Protein AF-A0A177A476-F1 (afdb_monomer_lite)

Sequence (132 aa):
MRLHGDREPHKPQRGTTSTVGATCTSGADNEVWSYGPEVEMICKKYMLLREEMREYTIELMREAHEKGTPVIRTCFYEYPEDPKCWEVDDQYMYLCAPVLQADCITRTVYFSKRKKWKLLDGIDMKAARHGT

Organism: NCBI:txid655981

Foldseek 3Di:
DDFDDQAPPWDDWDDDDPVDTCPPTGHDDGDQPPVDDVSVVVVVVVVVVCVVCVVVLVVLVVCCVPPVDDSKAQQCVVVVVDPVSVVDDQATPVGDRDDPDPPDPDDDGDDDPPDDDDDPVRDDPPDPDDDD

Secondary structure (DSSP, 8-state):
-------SSPPPP--SBTTBS--S---S--SGGGG-HHHHHHHHHHHHHHHHTHHHHHHHHHHHHHH---SSB-HHHH-TT-THHHH--S-BBTTB----STT---------TTS----TT-----------

InterPro domains:
  IPR048395 Glycosyl hydrolase family 31, C-terminal domain [PF21365] (68-117)
  IPR051816 Glycosyl Hydrolase Family 31 [PTHR43863] (1-118)

Structure (mmCIF, N/CA/C/O backbone):
data_AF-A0A177A476-F1
#
_entry.id   AF-A0A177A476-F1
#
loop_
_atom_site.group_PDB
_atom_site.id
_atom_site.type_symbol
_atom_site.label_atom_id
_atom_site.label_alt_id
_atom_site.label_comp_id
_atom_site.label_asym_id
_atom_site.label_entity_id
_atom_site.label_seq_id
_atom_site.pdbx_PDB_ins_code
_atom_site.Cartn_x
_atom_site.Cartn_y
_atom_site.Cartn_z
_atom_site.occupancy
_atom_site.B_iso_or_equiv
_atom_site.auth_seq_id
_atom_site.auth_comp_id
_atom_site.auth_asym_id
_atom_site.auth_atom_id
_atom_site.pdbx_PDB_model_num
ATOM 1 N N . MET A 1 1 ? 7.269 1.863 2.592 1.00 85.31 1 MET A N 1
ATOM 2 C CA . MET A 1 1 ? 7.022 1.473 1.190 1.00 85.31 1 MET A CA 1
ATOM 3 C C . MET A 1 1 ? 8.338 0.929 0.670 1.00 85.31 1 MET A C 1
ATOM 5 O O . MET A 1 1 ? 9.360 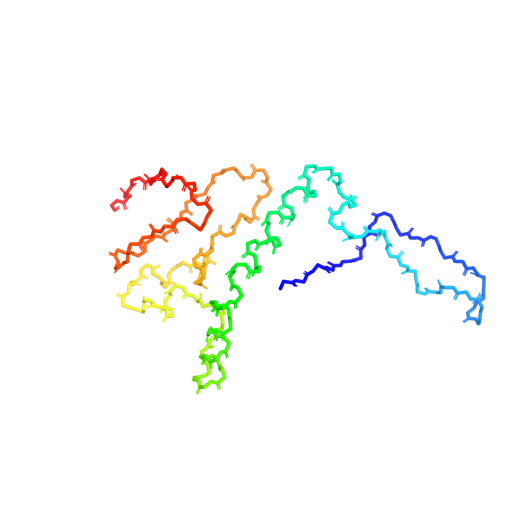1.506 1.014 1.00 85.31 1 MET A O 1
ATOM 9 N N . ARG A 1 2 ? 8.342 -0.198 -0.045 1.00 95.88 2 ARG A N 1
ATOM 10 C CA . ARG A 1 2 ? 9.573 -0.830 -0.539 1.00 95.88 2 ARG A CA 1
ATOM 11 C C . ARG A 1 2 ? 9.356 -1.247 -1.986 1.00 95.88 2 ARG A C 1
ATOM 13 O O . ARG A 1 2 ? 8.473 -2.057 -2.242 1.00 95.88 2 ARG A O 1
ATOM 20 N N . LEU A 1 3 ? 10.166 -0.706 -2.889 1.00 95.12 3 LEU A N 1
ATOM 21 C CA . LEU A 1 3 ? 10.249 -1.150 -4.274 1.00 95.12 3 LEU A CA 1
ATOM 22 C C . LEU A 1 3 ? 11.419 -2.124 -4.389 1.00 95.12 3 LEU A C 1
ATOM 24 O O . LEU A 1 3 ? 12.546 -1.800 -4.022 1.00 95.12 3 LEU A O 1
ATOM 28 N N . HIS A 1 4 ? 11.137 -3.339 -4.835 1.00 96.38 4 HIS A N 1
ATOM 29 C CA . HIS A 1 4 ? 12.133 -4.381 -5.034 1.00 96.38 4 HIS A CA 1
ATOM 30 C C . HIS A 1 4 ? 11.570 -5.430 -5.991 1.00 96.38 4 HIS A C 1
ATOM 32 O O . HIS A 1 4 ? 10.353 -5.553 -6.121 1.00 96.38 4 HIS A O 1
ATOM 38 N N . GLY A 1 5 ? 12.450 -6.181 -6.634 1.00 95.50 5 GLY A N 1
ATOM 39 C CA . GLY A 1 5 ? 12.092 -7.265 -7.532 1.00 95.50 5 GLY A CA 1
ATOM 40 C C . GLY A 1 5 ? 13.302 -7.688 -8.347 1.00 95.50 5 GLY A C 1
ATOM 41 O O . GLY A 1 5 ? 14.238 -6.904 -8.504 1.00 95.50 5 GLY A O 1
ATOM 42 N N . ASP A 1 6 ? 13.255 -8.916 -8.847 1.00 96.00 6 ASP A N 1
ATOM 43 C CA . ASP A 1 6 ? 14.172 -9.419 -9.863 1.00 96.00 6 ASP A CA 1
ATOM 44 C C . ASP A 1 6 ? 13.463 -9.279 -11.212 1.00 96.00 6 ASP A C 1
ATOM 46 O O . ASP A 1 6 ? 12.364 -9.810 -11.394 1.00 96.00 6 ASP A O 1
ATOM 50 N N . ARG A 1 7 ? 13.980 -8.406 -12.080 1.00 96.94 7 ARG A N 1
ATOM 51 C CA . ARG A 1 7 ? 13.273 -7.953 -13.285 1.00 96.94 7 ARG A CA 1
ATOM 52 C C . ARG A 1 7 ? 13.873 -8.582 -14.526 1.00 96.94 7 ARG A C 1
ATOM 54 O O . ARG A 1 7 ? 15.088 -8.662 -14.665 1.00 96.94 7 ARG A O 1
ATOM 61 N N . GLU A 1 8 ? 13.015 -8.923 -15.472 1.00 94.69 8 GLU A N 1
ATOM 62 C CA . GLU A 1 8 ? 13.442 -9.316 -16.810 1.00 94.69 8 GLU A CA 1
ATOM 63 C C . GLU A 1 8 ? 13.615 -8.089 -17.725 1.00 94.69 8 GLU A C 1
ATOM 65 O O . GLU A 1 8 ? 12.900 -7.098 -17.548 1.00 94.69 8 GLU A O 1
ATOM 70 N N . PRO A 1 9 ? 14.515 -8.140 -18.727 1.00 94.00 9 PRO A N 1
ATOM 71 C CA . PRO A 1 9 ? 15.474 -9.216 -18.990 1.00 94.00 9 PRO A CA 1
ATOM 72 C C . PRO A 1 9 ? 16.685 -9.175 -18.042 1.00 94.00 9 PRO A C 1
ATOM 74 O O . PRO A 1 9 ? 17.244 -8.110 -17.774 1.00 94.00 9 PRO A O 1
ATOM 77 N N . HIS A 1 10 ? 17.147 -10.339 -17.587 1.00 91.94 10 HIS A N 1
ATOM 78 C CA . HIS A 1 10 ? 18.369 -10.425 -16.781 1.00 91.94 10 HIS A CA 1
ATOM 79 C C . HIS A 1 10 ? 19.622 -9.950 -17.529 1.00 91.94 10 HIS A C 1
ATOM 81 O O . HIS A 1 10 ? 19.819 -10.211 -18.721 1.00 91.94 10 HIS A O 1
ATOM 87 N N . LYS A 1 11 ? 20.525 -9.280 -16.803 1.00 88.88 11 LYS A N 1
ATOM 88 C CA . LYS A 1 11 ? 21.834 -8.882 -17.334 1.00 88.88 11 LYS A CA 1
ATOM 89 C C . LYS A 1 11 ? 22.675 -10.147 -17.564 1.00 88.88 11 LYS A C 1
ATOM 91 O O . LYS A 1 11 ? 22.699 -11.027 -16.701 1.00 88.88 11 LYS A O 1
ATOM 96 N N . PRO A 1 12 ? 23.389 -10.260 -18.698 1.00 86.56 12 PRO A N 1
ATOM 97 C CA . PRO A 1 12 ? 24.128 -11.474 -19.018 1.00 86.56 12 PRO A CA 1
ATOM 98 C C . PRO A 1 12 ? 25.254 -11.713 -18.009 1.00 86.56 12 PRO A C 1
ATOM 100 O O . PRO A 1 12 ? 25.933 -10.771 -17.585 1.00 86.56 12 PRO A O 1
ATOM 103 N N . GLN A 1 13 ? 25.498 -12.982 -17.680 1.00 83.38 13 GLN A N 1
ATOM 104 C CA . GLN A 1 13 ? 26.660 -13.372 -16.889 1.00 83.38 13 GLN A CA 1
ATOM 105 C C . GLN A 1 13 ? 27.946 -12.937 -17.604 1.00 83.38 13 GLN A C 1
ATOM 107 O O . GLN A 1 13 ? 28.158 -13.224 -18.783 1.00 83.38 13 GLN A O 1
ATOM 112 N N . ARG A 1 14 ? 28.833 -12.258 -16.871 1.00 77.19 14 ARG A N 1
ATOM 113 C CA . ARG A 1 14 ? 30.174 -11.901 -17.348 1.00 77.19 14 ARG A CA 1
ATOM 114 C C . ARG A 1 14 ? 31.206 -12.774 -16.635 1.00 77.19 14 ARG A C 1
ATOM 116 O O . ARG A 1 14 ? 31.292 -12.711 -15.413 1.00 77.19 14 ARG A O 1
ATOM 123 N N . GLY A 1 15 ? 31.982 -13.554 -17.394 1.00 71.25 15 GLY A N 1
ATOM 124 C CA . GLY A 1 15 ? 33.031 -14.463 -16.894 1.00 71.25 15 GLY A CA 1
ATOM 125 C C . GLY A 1 15 ? 32.671 -15.952 -17.014 1.00 71.25 15 GLY A C 1
ATOM 126 O O . GLY A 1 15 ? 31.498 -16.319 -16.960 1.00 71.25 15 GLY A O 1
ATOM 127 N N . THR A 1 16 ? 33.685 -16.802 -17.219 1.00 64.69 16 THR A N 1
ATOM 128 C CA . THR A 1 16 ? 33.538 -18.227 -17.591 1.00 64.69 16 THR A CA 1
ATOM 129 C C . THR A 1 16 ? 33.946 -19.215 -16.497 1.00 64.69 16 THR A C 1
ATOM 131 O O . THR A 1 16 ? 33.779 -20.418 -16.682 1.00 64.69 16 THR A O 1
ATOM 134 N N . THR A 1 17 ? 34.486 -18.752 -15.367 1.00 60.44 17 THR A N 1
ATOM 135 C CA . THR A 1 17 ? 34.945 -19.622 -14.274 1.00 60.44 17 THR A CA 1
ATOM 136 C C . THR A 1 17 ? 34.240 -19.285 -12.965 1.00 60.44 17 THR A C 1
ATOM 138 O O . THR A 1 17 ? 33.904 -18.134 -12.698 1.00 60.44 17 THR A O 1
ATOM 141 N N . SER A 1 18 ? 34.051 -20.295 -12.110 1.00 62.06 18 SER A N 1
ATOM 142 C CA . SER A 1 18 ? 33.469 -20.144 -10.765 1.00 62.06 18 SER A CA 1
ATOM 143 C C . SER A 1 18 ? 34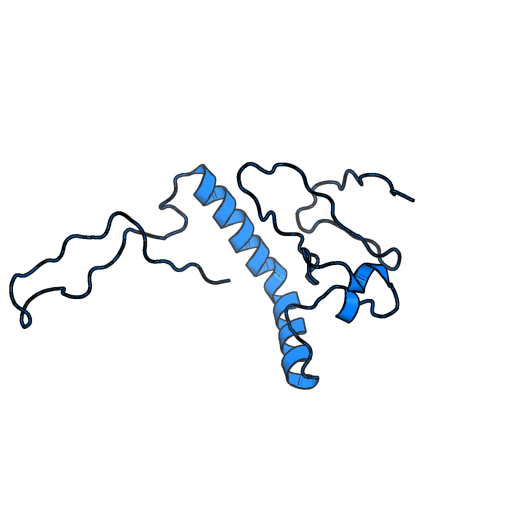.290 -19.244 -9.831 1.00 62.06 18 SER A C 1
ATOM 145 O O . SER A 1 18 ? 33.798 -18.844 -8.780 1.00 62.06 18 SER A O 1
ATOM 147 N N . THR A 1 19 ? 35.531 -18.922 -10.209 1.00 61.22 19 THR A N 1
ATOM 148 C CA . THR A 1 19 ? 36.460 -18.054 -9.475 1.00 61.22 19 THR A CA 1
ATOM 149 C C . THR A 1 19 ? 36.598 -16.654 -10.073 1.00 61.22 19 THR A C 1
ATOM 151 O O . THR A 1 19 ? 37.116 -15.769 -9.396 1.00 61.22 19 THR A O 1
ATOM 154 N N . VAL A 1 20 ? 36.147 -16.427 -11.314 1.00 58.56 20 VAL A N 1
ATOM 155 C CA . VAL A 1 20 ? 36.238 -15.128 -11.998 1.00 58.56 20 VAL A CA 1
ATOM 156 C C . VAL A 1 20 ? 34.999 -14.928 -12.876 1.00 58.56 20 VAL A C 1
ATOM 158 O O . VAL A 1 20 ? 34.952 -15.323 -14.043 1.00 58.56 20 VAL A O 1
ATOM 161 N N . GLY A 1 21 ? 33.971 -14.297 -12.310 1.00 61.12 21 GLY A N 1
ATOM 162 C CA . GLY A 1 21 ? 32.766 -13.932 -13.048 1.00 61.12 21 GLY A CA 1
ATOM 163 C C . GLY A 1 21 ? 31.547 -13.714 -12.160 1.00 61.12 21 GLY A C 1
ATOM 164 O O . GLY A 1 21 ? 31.437 -14.300 -11.088 1.00 61.12 21 GLY A O 1
ATOM 165 N N . ALA A 1 22 ? 30.631 -12.860 -12.613 1.00 65.31 22 ALA A N 1
ATOM 166 C CA . ALA A 1 22 ? 29.378 -12.515 -11.946 1.00 65.31 22 ALA A CA 1
ATOM 167 C C . ALA A 1 22 ? 28.373 -13.684 -12.000 1.00 65.31 22 ALA A C 1
ATOM 169 O O . ALA A 1 22 ? 27.413 -13.646 -12.765 1.00 65.31 22 ALA A O 1
ATOM 170 N N . THR A 1 23 ? 28.623 -14.740 -11.218 1.00 76.12 23 THR A N 1
ATOM 171 C CA . THR A 1 23 ? 27.778 -15.949 -11.137 1.00 76.12 23 THR A CA 1
ATOM 172 C C . THR A 1 23 ? 26.375 -15.661 -10.602 1.00 76.12 23 THR A C 1
ATOM 174 O O . THR A 1 23 ? 25.428 -16.342 -10.978 1.00 76.12 23 THR A O 1
ATOM 177 N N . CYS A 1 24 ? 26.225 -14.631 -9.764 1.00 82.75 24 CYS A N 1
ATOM 178 C CA . CYS A 1 24 ? 24.932 -14.062 -9.402 1.00 82.75 24 CYS A CA 1
ATOM 179 C C . CYS A 1 24 ? 24.626 -12.885 -10.339 1.00 82.75 24 CYS A C 1
ATOM 181 O O . CYS A 1 24 ? 25.178 -11.793 -10.181 1.00 82.75 24 CYS A O 1
ATOM 183 N N . THR A 1 25 ? 23.790 -13.123 -11.349 1.00 86.00 25 THR A N 1
ATOM 184 C CA . THR A 1 25 ? 23.355 -12.088 -12.296 1.00 86.00 25 THR A CA 1
ATOM 185 C C . THR A 1 25 ? 22.364 -11.134 -11.642 1.00 86.00 25 THR A C 1
ATOM 187 O O . THR A 1 25 ? 21.561 -11.550 -10.813 1.00 86.00 25 THR A O 1
ATOM 190 N N . SER A 1 26 ? 22.371 -9.869 -12.051 1.00 89.94 26 SER A N 1
ATOM 191 C CA . SER A 1 26 ? 21.318 -8.920 -11.678 1.00 89.94 26 SER A CA 1
ATOM 192 C C . SER A 1 26 ? 20.212 -8.902 -12.729 1.00 89.94 26 SER A C 1
ATOM 194 O O . SER A 1 26 ? 20.508 -8.947 -13.926 1.00 89.94 26 SER A O 1
ATOM 196 N N . GLY A 1 27 ? 18.965 -8.755 -12.286 1.00 93.25 27 GLY A N 1
ATOM 197 C CA . GLY A 1 27 ? 17.852 -8.398 -13.157 1.00 93.25 27 GLY A CA 1
ATOM 198 C C . GLY A 1 27 ? 18.018 -7.031 -13.841 1.00 93.25 27 GLY A C 1
ATOM 199 O O . GLY A 1 27 ? 19.011 -6.310 -13.659 1.00 93.25 27 GLY A O 1
ATOM 200 N N . ALA A 1 28 ? 17.021 -6.679 -14.645 1.00 96.00 28 ALA A N 1
ATOM 201 C CA . ALA A 1 28 ? 16.865 -5.368 -15.256 1.00 96.00 28 ALA A CA 1
ATOM 202 C C . ALA A 1 28 ? 16.674 -4.250 -14.214 1.00 96.00 28 ALA A C 1
ATOM 204 O O . ALA A 1 28 ? 16.484 -4.482 -13.016 1.00 96.00 28 ALA A O 1
ATOM 205 N N . ASP A 1 29 ? 16.734 -3.017 -14.705 1.00 96.38 29 ASP A N 1
ATOM 206 C CA . ASP A 1 29 ? 16.561 -1.803 -13.913 1.00 96.38 29 ASP A CA 1
ATOM 207 C C . ASP A 1 29 ? 15.134 -1.737 -13.322 1.00 96.38 29 ASP A C 1
ATOM 209 O O . ASP A 1 29 ? 14.169 -2.217 -13.919 1.00 96.38 29 ASP A O 1
ATOM 213 N N . ASN A 1 30 ? 14.989 -1.175 -12.117 1.00 97.31 30 ASN A N 1
ATOM 214 C CA . ASN A 1 30 ? 13.740 -1.230 -11.334 1.00 97.31 30 ASN A CA 1
ATOM 215 C C . ASN A 1 30 ? 13.404 0.108 -10.657 1.00 97.31 30 ASN A C 1
ATOM 217 O O . ASN A 1 30 ? 12.604 0.164 -9.724 1.00 97.31 30 ASN A O 1
ATOM 221 N N . GLU A 1 31 ? 14.026 1.193 -11.090 1.00 97.12 31 GLU A N 1
ATOM 222 C CA . GLU A 1 31 ? 13.686 2.539 -10.667 1.00 97.12 31 GLU A CA 1
ATOM 223 C C . GLU A 1 31 ? 12.315 2.945 -11.222 1.00 97.12 31 GLU A C 1
ATOM 225 O O . GLU A 1 31 ? 11.806 2.384 -12.192 1.00 97.12 31 GLU A O 1
ATOM 230 N N . VAL A 1 32 ? 11.683 3.942 -10.602 1.00 96.94 32 VAL A N 1
ATOM 231 C CA . VAL A 1 32 ? 10.318 4.358 -10.974 1.00 96.94 32 VAL A CA 1
ATOM 232 C C . VAL A 1 32 ? 10.218 4.907 -12.401 1.00 96.94 32 VAL A C 1
ATOM 234 O O . VAL A 1 32 ? 9.150 4.830 -13.001 1.00 96.94 32 VAL A O 1
ATOM 237 N N . TRP A 1 33 ? 11.324 5.411 -12.953 1.00 97.25 33 TRP A N 1
ATOM 238 C CA . TRP A 1 33 ? 11.428 5.894 -14.333 1.00 97.25 33 TRP A CA 1
ATOM 239 C C . TRP A 1 33 ? 11.709 4.783 -15.359 1.00 97.25 33 TRP A C 1
ATOM 241 O O . TRP A 1 33 ? 11.625 5.028 -16.560 1.00 97.25 33 TRP A O 1
ATOM 251 N N . SER A 1 34 ? 11.994 3.549 -14.929 1.00 97.31 34 SER A N 1
ATOM 252 C CA . SER A 1 34 ? 12.325 2.430 -15.829 1.00 97.31 34 SER A CA 1
ATOM 253 C C . SER A 1 34 ? 11.110 1.858 -16.579 1.00 97.31 34 SER A C 1
ATOM 255 O O . SER A 1 34 ? 11.266 1.007 -17.449 1.00 97.31 34 SER A O 1
ATOM 257 N N . TYR A 1 35 ? 9.899 2.340 -16.275 1.00 96.62 35 TYR A N 1
ATOM 258 C CA . TYR A 1 35 ? 8.620 1.818 -16.782 1.00 96.62 35 TYR A CA 1
ATOM 259 C C . TYR A 1 35 ? 7.878 2.786 -17.721 1.00 96.62 35 TYR A C 1
ATOM 261 O O . TYR A 1 35 ? 6.706 2.580 -18.031 1.00 96.62 35 TYR A O 1
ATOM 269 N N . GLY A 1 36 ? 8.551 3.845 -18.178 1.00 97.50 36 GLY A N 1
ATOM 270 C CA . GLY A 1 36 ? 7.969 4.874 -19.037 1.00 97.50 36 GLY A CA 1
ATOM 271 C C . GLY A 1 36 ? 7.309 6.030 -18.267 1.00 97.50 36 GLY A C 1
ATOM 272 O O . GLY A 1 36 ? 7.049 5.929 -17.065 1.00 97.50 36 GLY A O 1
ATOM 273 N N . PRO A 1 37 ? 7.028 7.150 -18.958 1.00 97.69 37 PRO A N 1
ATOM 274 C CA . PRO A 1 37 ? 6.677 8.424 -18.321 1.00 97.69 37 PRO A CA 1
ATOM 275 C C . PRO A 1 37 ? 5.333 8.403 -17.579 1.00 97.69 37 PRO A C 1
ATOM 277 O O . PRO A 1 37 ? 5.171 9.090 -16.572 1.00 97.69 37 PRO A O 1
ATOM 280 N N . GLU A 1 38 ? 4.364 7.613 -18.048 1.00 97.25 38 GLU A N 1
ATOM 281 C CA . GLU A 1 38 ? 3.064 7.476 -17.382 1.00 97.25 38 GLU A CA 1
ATOM 282 C C . GLU A 1 38 ? 3.206 6.776 -16.023 1.00 97.25 38 GLU A C 1
ATOM 284 O O . GLU A 1 38 ? 2.749 7.290 -15.000 1.00 97.25 38 GLU A O 1
ATOM 289 N N . VAL A 1 39 ? 3.913 5.642 -15.991 1.00 96.94 39 VAL A N 1
ATOM 290 C CA . VAL A 1 39 ? 4.156 4.885 -14.757 1.00 96.94 39 VAL A CA 1
ATOM 291 C C . VAL A 1 39 ? 5.020 5.687 -13.788 1.00 96.94 39 VAL A C 1
ATOM 293 O O . VAL A 1 39 ? 4.739 5.698 -12.590 1.00 96.94 39 VAL A O 1
ATOM 296 N N . GLU A 1 40 ? 6.024 6.414 -14.285 1.00 97.31 40 GLU A N 1
ATOM 297 C CA . GLU A 1 40 ? 6.840 7.309 -13.463 1.00 97.31 40 GLU A CA 1
ATOM 298 C C . GLU A 1 40 ? 5.975 8.358 -12.748 1.00 97.31 40 GLU A C 1
ATOM 300 O O . GLU A 1 40 ? 6.102 8.552 -11.536 1.00 97.31 40 GLU A O 1
ATOM 305 N N . MET A 1 41 ? 5.054 9.002 -13.474 1.00 97.19 41 MET A N 1
ATOM 306 C CA . MET A 1 41 ? 4.152 10.015 -12.921 1.00 97.19 41 MET A CA 1
ATOM 307 C C . MET A 1 41 ? 3.245 9.436 -11.829 1.00 97.19 41 MET A C 1
ATOM 309 O O . MET A 1 41 ? 3.087 10.045 -10.765 1.00 97.19 41 MET A O 1
ATOM 313 N N . ILE A 1 42 ? 2.692 8.243 -12.064 1.00 95.44 42 ILE A N 1
ATOM 314 C CA . ILE A 1 42 ? 1.863 7.522 -11.092 1.00 95.44 42 ILE A CA 1
ATOM 315 C C . ILE A 1 42 ? 2.687 7.182 -9.842 1.00 95.44 42 ILE A C 1
ATOM 317 O O . ILE A 1 42 ? 2.287 7.520 -8.725 1.00 95.44 42 ILE A O 1
ATOM 321 N N . CYS A 1 43 ? 3.863 6.573 -10.007 1.00 96.38 43 CYS A N 1
ATOM 322 C CA . CYS A 1 43 ? 4.762 6.234 -8.904 1.00 96.38 43 CYS A CA 1
ATOM 323 C C . CYS A 1 43 ? 5.147 7.473 -8.086 1.00 96.38 43 CYS A C 1
ATOM 325 O O . CYS A 1 43 ? 5.065 7.448 -6.857 1.00 96.38 43 CYS A O 1
ATOM 327 N N . LYS A 1 44 ? 5.494 8.582 -8.749 1.00 95.88 44 LYS A N 1
ATOM 328 C CA . LYS A 1 44 ? 5.842 9.849 -8.096 1.00 95.88 44 LYS A CA 1
ATOM 329 C C . LYS A 1 44 ? 4.691 10.398 -7.252 1.00 95.88 44 LYS A C 1
ATOM 331 O O . LYS A 1 44 ? 4.934 10.807 -6.117 1.00 95.88 44 LYS A O 1
ATOM 336 N N . LYS A 1 45 ? 3.447 10.362 -7.755 1.00 94.25 45 LYS A N 1
ATOM 337 C CA . LYS A 1 45 ? 2.250 10.753 -6.982 1.00 94.25 45 LYS A CA 1
ATOM 338 C C . LYS A 1 45 ? 2.175 9.972 -5.666 1.00 94.25 45 LYS A C 1
ATOM 340 O O . LYS A 1 45 ? 2.027 10.570 -4.604 1.00 94.25 45 LYS A O 1
ATOM 345 N N . TYR A 1 46 ? 2.312 8.647 -5.719 1.00 93.69 46 TYR A N 1
ATOM 346 C CA . TYR A 1 46 ? 2.186 7.802 -4.526 1.00 93.69 46 TYR A CA 1
ATOM 347 C C . TYR A 1 46 ? 3.394 7.868 -3.584 1.00 93.69 46 TYR A C 1
ATOM 349 O O . TYR A 1 46 ? 3.225 7.718 -2.373 1.00 93.69 46 TYR A O 1
ATOM 357 N N . MET A 1 47 ? 4.597 8.134 -4.100 1.00 95.44 47 MET A N 1
ATOM 358 C CA . MET A 1 47 ? 5.766 8.425 -3.265 1.00 95.44 47 MET A CA 1
ATOM 359 C C . MET A 1 47 ? 5.560 9.702 -2.443 1.00 95.44 47 MET A C 1
ATOM 361 O O . MET A 1 47 ? 5.835 9.699 -1.248 1.00 95.44 47 MET A O 1
ATOM 365 N N . LEU A 1 48 ? 5.026 10.765 -3.051 1.00 94.94 48 LEU A N 1
ATOM 366 C CA . LEU A 1 48 ? 4.719 12.008 -2.337 1.00 94.94 48 LEU A CA 1
ATOM 367 C C . LEU A 1 48 ? 3.600 11.810 -1.312 1.00 94.94 48 LEU A C 1
ATOM 369 O O . LEU A 1 48 ? 3.765 12.196 -0.159 1.00 94.94 48 LEU A O 1
ATOM 373 N N . LEU A 1 49 ? 2.523 11.111 -1.688 1.00 92.44 49 LEU A N 1
ATOM 374 C CA . LEU A 1 49 ? 1.447 10.766 -0.754 1.00 92.44 49 LEU A CA 1
ATOM 375 C C . LEU A 1 49 ? 1.984 9.998 0.465 1.00 92.44 49 LEU A C 1
ATOM 377 O O . LEU A 1 49 ? 1.564 10.226 1.595 1.00 92.44 49 LEU A O 1
ATOM 381 N N . ARG A 1 50 ? 2.948 9.093 0.265 1.00 93.25 50 ARG A N 1
ATOM 382 C CA . ARG A 1 50 ? 3.574 8.361 1.368 1.00 93.25 50 ARG A CA 1
ATOM 383 C C . ARG A 1 50 ? 4.315 9.283 2.340 1.00 93.25 50 ARG A C 1
ATOM 385 O O . ARG A 1 50 ? 4.255 9.030 3.544 1.00 93.25 50 ARG A O 1
ATOM 392 N N . GLU A 1 51 ? 5.002 10.303 1.840 1.00 95.75 51 GLU A N 1
ATOM 393 C CA . GLU A 1 51 ? 5.667 11.293 2.692 1.00 95.75 51 GLU A CA 1
ATOM 394 C C . GLU A 1 51 ? 4.650 12.168 3.434 1.00 95.75 51 GLU A C 1
ATOM 396 O O . GLU A 1 51 ? 4.805 12.388 4.633 1.00 95.75 51 GLU A O 1
ATOM 401 N N . GLU A 1 52 ? 3.556 12.575 2.786 1.00 93.75 52 GLU A N 1
ATOM 402 C CA . GLU A 1 52 ? 2.457 13.298 3.448 1.00 93.75 52 GLU A CA 1
ATOM 403 C C . GLU A 1 52 ? 1.823 12.476 4.584 1.00 93.75 52 GLU A C 1
ATOM 405 O O . GLU A 1 52 ? 1.455 13.011 5.629 1.00 93.75 52 GLU A O 1
ATOM 410 N N . MET A 1 53 ? 1.746 11.152 4.423 1.00 92.81 53 MET A N 1
ATOM 411 C CA . MET A 1 53 ? 1.200 10.233 5.428 1.00 92.81 53 MET A CA 1
ATOM 412 C C . MET A 1 53 ? 2.223 9.768 6.479 1.00 92.81 53 MET A C 1
ATOM 414 O O . MET A 1 53 ? 1.935 8.858 7.271 1.00 92.81 53 MET A O 1
ATOM 418 N N . ARG A 1 54 ? 3.429 10.345 6.502 1.00 95.94 54 ARG A N 1
ATOM 419 C CA . ARG A 1 54 ? 4.512 9.915 7.394 1.00 95.94 54 ARG A CA 1
ATOM 420 C C . ARG A 1 54 ? 4.148 10.062 8.867 1.00 95.94 54 ARG A C 1
ATOM 422 O O . ARG A 1 54 ? 4.287 9.086 9.600 1.00 95.94 54 ARG A O 1
ATOM 429 N N . GLU A 1 55 ? 3.629 11.217 9.274 1.00 97.00 55 GLU A N 1
ATOM 430 C CA . GLU A 1 55 ? 3.237 11.476 10.669 1.00 97.00 55 GLU A CA 1
ATOM 431 C C . GLU A 1 55 ? 2.145 10.509 11.139 1.00 97.00 55 GLU A C 1
ATOM 433 O O . GLU A 1 55 ? 2.266 9.883 12.190 1.00 97.00 55 GLU A O 1
ATOM 438 N N . TYR A 1 56 ? 1.128 10.279 10.302 1.00 94.56 56 TYR A N 1
ATOM 439 C CA . TYR A 1 56 ? 0.089 9.285 10.582 1.00 94.56 56 TYR A CA 1
ATOM 440 C C . TYR A 1 56 ? 0.672 7.873 10.750 1.00 94.56 56 TYR A C 1
ATOM 442 O O . TYR A 1 56 ? 0.295 7.132 11.653 1.00 94.56 56 TYR A O 1
ATOM 450 N N . THR A 1 57 ? 1.636 7.497 9.908 1.00 96.38 57 THR A N 1
ATOM 451 C CA . THR A 1 57 ? 2.288 6.184 9.996 1.00 96.38 57 THR A CA 1
ATOM 452 C C . THR A 1 57 ? 3.135 6.051 11.267 1.00 96.38 57 THR A C 1
ATOM 454 O O . THR A 1 57 ? 3.173 4.972 11.855 1.00 96.38 57 THR A O 1
ATOM 457 N N . ILE A 1 58 ? 3.807 7.121 11.702 1.00 97.62 58 ILE A N 1
ATOM 458 C CA . ILE A 1 58 ? 4.593 7.142 12.946 1.00 97.62 58 ILE A CA 1
ATOM 459 C C . ILE A 1 58 ? 3.682 6.931 14.159 1.00 97.62 58 ILE A C 1
ATOM 461 O O . ILE A 1 58 ? 4.025 6.145 15.039 1.00 97.62 58 ILE A O 1
ATOM 465 N N . GLU A 1 59 ? 2.508 7.560 14.176 1.00 97.56 59 GLU A N 1
ATOM 466 C CA . GLU A 1 59 ? 1.515 7.358 15.233 1.00 97.56 59 GLU A CA 1
ATOM 467 C C . GLU A 1 59 ? 1.086 5.885 15.335 1.00 97.56 59 GLU A C 1
ATOM 469 O O . GLU A 1 59 ? 1.149 5.285 16.407 1.00 97.56 59 GLU A O 1
ATOM 474 N N . LEU A 1 60 ? 0.761 5.253 14.202 1.00 97.00 60 LEU A N 1
ATOM 475 C CA . LEU A 1 60 ? 0.414 3.827 14.174 1.00 97.00 60 LEU A CA 1
ATOM 476 C C . LEU A 1 60 ? 1.559 2.935 14.676 1.00 97.00 60 LEU A C 1
ATOM 478 O O . LEU A 1 60 ? 1.313 1.929 15.341 1.00 97.00 60 LEU A O 1
ATOM 482 N N . MET A 1 61 ? 2.809 3.291 14.369 1.00 98.00 61 MET A N 1
ATOM 483 C CA . MET A 1 61 ? 3.990 2.570 14.856 1.00 98.00 61 MET A CA 1
ATOM 484 C C . MET A 1 61 ? 4.171 2.727 16.369 1.00 98.00 61 MET A C 1
ATOM 486 O O . MET A 1 61 ? 4.553 1.764 17.034 1.00 98.00 61 MET A O 1
ATOM 490 N N . ARG A 1 62 ? 3.864 3.905 16.929 1.00 98.38 62 ARG A N 1
ATOM 491 C CA . ARG A 1 62 ? 3.860 4.122 18.381 1.00 98.38 62 ARG A CA 1
ATOM 492 C C . ARG A 1 62 ? 2.808 3.250 19.059 1.00 98.38 62 ARG A C 1
ATOM 494 O O . ARG A 1 62 ? 3.135 2.536 20.000 1.00 98.38 62 ARG A O 1
ATOM 501 N N . GLU A 1 63 ? 1.578 3.240 18.547 1.00 98.00 63 GLU A N 1
ATOM 502 C CA . GLU A 1 63 ? 0.516 2.373 19.077 1.00 98.00 63 GLU A CA 1
ATOM 503 C C . GLU A 1 63 ? 0.899 0.888 19.008 1.00 98.00 63 GLU A C 1
ATOM 505 O O . GLU A 1 63 ? 0.629 0.128 19.942 1.00 98.00 63 GLU A O 1
ATOM 510 N N . ALA A 1 64 ? 1.571 0.473 17.932 1.00 98.12 64 ALA A N 1
ATOM 511 C CA . ALA A 1 64 ? 2.084 -0.883 17.802 1.00 98.12 64 ALA A CA 1
ATOM 512 C C . ALA A 1 64 ? 3.132 -1.218 18.866 1.00 98.12 64 ALA A C 1
ATOM 514 O O . ALA A 1 64 ? 3.068 -2.285 19.474 1.00 98.12 64 ALA A O 1
ATOM 515 N N . HIS A 1 65 ? 4.062 -0.299 19.123 1.00 98.31 65 HIS A N 1
ATOM 516 C CA . HIS A 1 65 ? 5.087 -0.462 20.147 1.00 98.31 65 HIS A CA 1
ATOM 517 C C . HIS A 1 65 ? 4.499 -0.530 21.565 1.00 98.31 65 HIS A C 1
ATOM 519 O O . HIS A 1 65 ? 4.880 -1.399 22.343 1.00 98.31 65 HIS A O 1
ATOM 525 N N . GLU A 1 66 ? 3.567 0.366 21.894 1.00 98.44 66 GLU A N 1
ATOM 526 C CA . GLU A 1 66 ? 3.041 0.516 23.256 1.00 98.44 66 GLU A CA 1
ATOM 527 C C . GLU A 1 66 ? 1.970 -0.521 23.611 1.00 98.44 66 GLU A C 1
ATOM 529 O O . GLU A 1 66 ? 1.895 -0.970 24.753 1.00 98.44 66 GLU A O 1
ATOM 534 N N . LYS A 1 67 ? 1.112 -0.885 22.651 1.00 97.62 67 LYS A N 1
ATOM 535 C CA . LYS A 1 67 ? -0.099 -1.687 22.902 1.00 97.62 67 LYS A CA 1
ATOM 536 C C . LYS A 1 67 ? -0.090 -3.037 22.189 1.00 97.62 67 LYS A C 1
ATOM 538 O O . LYS A 1 67 ? -1.023 -3.816 22.365 1.00 97.62 67 LYS A O 1
ATOM 543 N N . GLY A 1 68 ? 0.898 -3.299 21.332 1.00 96.88 68 GLY A N 1
ATOM 544 C CA . GLY A 1 68 ? 0.901 -4.473 20.452 1.00 96.88 68 GLY A CA 1
ATOM 545 C C . GLY A 1 68 ? -0.155 -4.407 19.344 1.00 96.88 68 GLY A C 1
ATOM 546 O O . GLY A 1 68 ? -0.527 -5.430 18.775 1.00 96.88 68 GLY A O 1
ATOM 547 N N . THR A 1 69 ? -0.676 -3.214 19.048 1.00 96.44 69 THR A N 1
ATOM 548 C CA . THR A 1 69 ? -1.685 -3.020 18.001 1.00 96.44 69 THR A CA 1
ATOM 549 C C . THR A 1 69 ? -1.062 -3.191 16.606 1.00 96.44 69 THR A C 1
ATOM 551 O O . THR A 1 69 ? -0.015 -2.607 16.341 1.00 96.44 69 THR A O 1
ATOM 554 N N . PRO A 1 70 ? -1.668 -3.934 15.663 1.00 96.94 70 PRO A N 1
ATOM 555 C CA . PRO A 1 70 ? -1.146 -4.011 14.300 1.00 96.94 70 PRO A CA 1
ATOM 556 C C . PRO A 1 70 ? -1.110 -2.634 13.616 1.00 96.94 70 PRO A C 1
ATOM 558 O O . PRO A 1 70 ? -1.997 -1.806 13.814 1.00 96.94 70 PRO A O 1
ATOM 561 N N . VAL A 1 71 ? -0.113 -2.381 12.765 1.00 96.25 71 VAL A N 1
ATOM 562 C CA . VAL A 1 71 ? -0.057 -1.137 11.964 1.00 96.25 71 VAL A CA 1
ATOM 563 C C . VAL A 1 71 ? -1.068 -1.182 10.819 1.00 96.25 71 VAL A C 1
ATOM 565 O O . VAL A 1 71 ? -1.777 -0.214 10.570 1.00 96.25 71 VAL A O 1
ATOM 568 N N . ILE A 1 72 ? -1.140 -2.322 10.131 1.00 95.38 72 ILE A N 1
ATOM 569 C CA . ILE A 1 72 ? -2.179 -2.628 9.147 1.00 95.38 72 ILE A CA 1
ATOM 570 C C . ILE A 1 72 ? -3.248 -3.423 9.888 1.00 95.38 72 ILE A C 1
ATOM 572 O O . ILE A 1 72 ? -2.952 -4.502 10.402 1.00 95.38 72 ILE A O 1
ATOM 576 N N . ARG A 1 73 ? -4.466 -2.887 9.974 1.00 95.44 73 ARG A N 1
ATOM 577 C CA . ARG A 1 73 ? -5.541 -3.468 10.795 1.00 95.44 73 ARG A CA 1
ATOM 578 C C . ARG A 1 73 ? -6.706 -3.903 9.921 1.00 95.44 73 ARG A C 1
ATOM 580 O O . ARG A 1 73 ? -6.982 -3.281 8.900 1.00 95.44 73 ARG A O 1
ATOM 587 N N . THR A 1 74 ? -7.404 -4.956 10.318 1.00 95.38 74 THR A N 1
ATOM 588 C CA . THR A 1 74 ? -8.649 -5.379 9.664 1.00 95.38 74 THR A CA 1
ATOM 589 C C . THR A 1 74 ? -9.792 -4.428 10.017 1.00 95.38 74 THR A C 1
ATOM 591 O O . THR A 1 74 ? -9.711 -3.676 10.991 1.00 95.38 74 THR A O 1
ATOM 594 N N . CYS A 1 75 ? -10.888 -4.459 9.255 1.00 94.00 75 CYS A N 1
ATOM 595 C CA . CYS A 1 75 ? -12.060 -3.646 9.579 1.00 94.00 75 CYS A CA 1
ATOM 596 C C . CYS A 1 75 ? -12.654 -4.003 10.949 1.00 94.00 75 CYS A C 1
ATOM 598 O O . CYS A 1 75 ? -12.992 -3.099 11.708 1.00 94.00 75 CYS A O 1
ATOM 600 N N . PHE A 1 76 ? -12.733 -5.292 11.301 1.00 94.62 76 PHE A N 1
ATOM 601 C CA . PHE A 1 76 ? -13.255 -5.721 12.605 1.00 94.62 76 PHE A CA 1
ATOM 602 C C . PHE A 1 76 ? -12.365 -5.319 13.783 1.00 94.62 76 PHE A C 1
ATOM 604 O O . PHE A 1 76 ? -12.850 -5.241 14.905 1.00 94.62 76 PHE A O 1
ATOM 611 N N . TYR A 1 77 ? -11.070 -5.069 13.563 1.00 94.69 77 TYR A N 1
ATOM 612 C CA . TYR A 1 77 ? -10.194 -4.596 14.633 1.00 94.69 77 TYR A CA 1
ATOM 613 C C . TYR A 1 77 ? -10.591 -3.182 15.081 1.00 94.69 77 TYR A C 1
ATOM 615 O O . TYR A 1 77 ? -10.562 -2.873 16.267 1.00 94.69 77 TYR A O 1
ATOM 623 N N . GLU A 1 78 ? -10.993 -2.334 14.130 1.00 92.44 78 GLU A N 1
ATOM 624 C CA . GLU A 1 78 ? -11.432 -0.957 14.389 1.00 92.44 78 GLU A CA 1
ATOM 625 C C . GLU A 1 78 ? -12.928 -0.851 14.724 1.00 92.44 78 GLU A C 1
ATOM 627 O O . GLU A 1 78 ? -13.329 0.037 15.475 1.00 92.44 78 GLU A O 1
ATOM 632 N N . TYR A 1 79 ? -13.757 -1.742 14.168 1.00 93.06 79 TYR A N 1
ATOM 633 C CA . TYR A 1 79 ? -15.215 -1.757 14.346 1.00 93.06 79 TYR A CA 1
ATOM 634 C C . TYR A 1 79 ? -15.726 -3.164 14.706 1.00 93.06 79 TYR A C 1
ATOM 636 O O . TYR A 1 79 ? -16.485 -3.761 13.935 1.00 93.06 79 TYR A O 1
ATOM 644 N N . PRO A 1 80 ? -15.321 -3.732 15.855 1.00 94.38 80 PRO A N 1
ATOM 645 C CA . PRO A 1 80 ? -15.696 -5.095 16.245 1.00 94.38 80 PRO A CA 1
ATOM 646 C C . PRO A 1 80 ? -17.208 -5.290 16.407 1.00 94.38 80 PRO A C 1
ATOM 648 O O . PRO A 1 80 ? -17.718 -6.401 16.288 1.00 94.38 80 PRO A O 1
ATOM 651 N N . GLU A 1 81 ? -17.938 -4.216 16.678 1.00 94.19 81 GLU A N 1
ATOM 652 C CA . GLU A 1 81 ? -19.382 -4.213 16.870 1.00 94.19 81 GLU A CA 1
ATOM 653 C C . GLU A 1 81 ? -20.203 -4.156 15.574 1.00 94.19 81 GLU A C 1
ATOM 655 O O . GLU A 1 81 ? -21.431 -4.221 15.634 1.00 94.19 81 GLU A O 1
ATOM 660 N N . ASP A 1 82 ? -19.558 -3.992 14.417 1.00 92.88 82 ASP A N 1
ATOM 661 C CA . ASP A 1 82 ? -20.199 -4.043 13.105 1.00 92.88 82 ASP A CA 1
ATOM 662 C C . ASP A 1 82 ? -20.002 -5.445 12.499 1.00 92.88 82 ASP A C 1
ATOM 664 O O . ASP A 1 82 ? -18.891 -5.768 12.074 1.00 92.88 82 ASP A O 1
ATOM 668 N N . PRO A 1 83 ? -21.049 -6.295 12.423 1.00 93.38 83 PRO A N 1
ATOM 669 C CA . PRO A 1 83 ? -20.920 -7.654 11.898 1.00 93.38 83 PRO A CA 1
ATOM 670 C C . PRO A 1 83 ? -20.357 -7.699 10.477 1.00 93.38 83 PRO A C 1
ATOM 672 O O . PRO A 1 83 ? -19.584 -8.598 10.159 1.00 93.38 83 PRO A O 1
ATOM 675 N N . LYS A 1 84 ? -20.658 -6.692 9.641 1.00 92.38 84 LYS A N 1
ATOM 676 C CA . LYS A 1 84 ? -20.127 -6.637 8.273 1.00 92.38 84 LYS A CA 1
ATOM 677 C C . LYS A 1 84 ? -18.608 -6.492 8.265 1.00 92.38 84 LYS A C 1
ATOM 679 O O . LYS A 1 84 ? -17.956 -7.014 7.373 1.00 92.38 84 LYS A O 1
ATOM 684 N N . CYS A 1 85 ? -18.012 -5.841 9.265 1.00 93.88 85 CYS A N 1
ATOM 685 C CA . CYS A 1 85 ? -16.560 -5.687 9.349 1.00 93.88 85 CYS A CA 1
ATOM 686 C C . CYS A 1 85 ? -15.806 -7.004 9.590 1.00 93.88 85 CYS A C 1
ATOM 688 O O . CYS A 1 85 ? -14.599 -7.040 9.347 1.00 93.88 85 CYS A O 1
ATOM 690 N N . TRP A 1 86 ? -16.493 -8.060 10.038 1.00 95.62 86 TRP A N 1
ATOM 691 C CA . TRP A 1 86 ? -15.932 -9.406 10.190 1.00 95.62 86 TRP A CA 1
ATOM 692 C C . TRP A 1 86 ? -15.931 -10.213 8.889 1.00 95.62 86 TRP A C 1
ATOM 694 O O . TRP A 1 86 ? -15.150 -11.149 8.763 1.00 95.62 86 TRP A O 1
ATOM 704 N N . GLU A 1 87 ? -16.783 -9.848 7.931 1.00 95.69 87 GLU A N 1
ATOM 705 C CA . GLU A 1 87 ? -16.910 -10.519 6.629 1.00 95.69 87 GLU A CA 1
ATOM 706 C C . GLU A 1 87 ? -16.008 -9.895 5.555 1.00 95.69 87 GLU A C 1
ATOM 708 O O . GLU A 1 87 ? -15.795 -10.477 4.498 1.00 95.69 87 GLU A O 1
ATOM 713 N N . VAL A 1 88 ? -15.486 -8.697 5.819 1.00 94.25 88 VAL A N 1
ATOM 714 C CA . VAL A 1 88 ? -14.672 -7.930 4.878 1.00 94.25 88 VAL A CA 1
ATOM 715 C C . VAL A 1 88 ? -13.225 -8.435 4.870 1.00 94.25 88 VAL A C 1
ATOM 717 O O . VAL A 1 88 ? -12.510 -8.297 5.865 1.00 94.25 88 VAL A O 1
ATOM 720 N N . ASP A 1 89 ? -12.780 -8.956 3.727 1.00 94.31 89 ASP A N 1
ATOM 721 C CA . ASP A 1 89 ? -11.459 -9.569 3.521 1.00 94.31 89 ASP A CA 1
ATOM 722 C C . ASP A 1 89 ? -10.599 -8.880 2.438 1.00 94.31 89 ASP A C 1
ATOM 724 O O . ASP A 1 89 ? -9.398 -9.137 2.338 1.00 94.31 89 ASP A O 1
ATOM 728 N N . ASP A 1 90 ? -11.176 -7.954 1.667 1.00 94.38 90 ASP A N 1
ATOM 729 C CA . ASP A 1 90 ? -10.558 -7.310 0.500 1.00 94.38 90 ASP A CA 1
ATOM 730 C C . ASP A 1 90 ? -10.248 -5.806 0.690 1.00 94.38 90 ASP A C 1
ATOM 732 O O . ASP A 1 90 ? -9.961 -5.084 -0.279 1.00 94.38 90 ASP A O 1
ATOM 736 N N . GLN A 1 91 ? -10.308 -5.322 1.935 1.00 94.88 91 GLN A N 1
ATOM 737 C CA . GLN A 1 91 ? -9.917 -3.975 2.366 1.00 94.88 91 GLN A CA 1
ATOM 738 C C . GLN A 1 91 ? -9.412 -3.982 3.818 1.00 94.88 91 GLN A C 1
ATOM 740 O O . GLN A 1 91 ? -9.722 -4.870 4.610 1.00 94.88 91 GLN A O 1
ATOM 745 N N . TYR A 1 92 ? -8.639 -2.961 4.182 1.00 94.94 92 TYR A N 1
ATOM 746 C CA . TYR A 1 92 ? -8.041 -2.830 5.511 1.00 94.94 92 TYR A CA 1
ATOM 747 C C . TYR A 1 92 ? -7.981 -1.369 5.976 1.00 94.94 92 TYR A C 1
ATOM 749 O O . TYR A 1 92 ? -8.225 -0.431 5.217 1.00 94.94 92 TYR A O 1
ATOM 757 N N . MET A 1 93 ? -7.658 -1.164 7.248 1.00 91.88 93 MET A N 1
ATOM 758 C CA . MET A 1 93 ? -7.638 0.127 7.937 1.00 91.88 93 MET A CA 1
ATOM 759 C C . MET A 1 93 ? -6.246 0.770 7.847 1.00 91.88 93 MET A C 1
ATOM 761 O O . MET A 1 93 ? -5.242 0.070 7.933 1.00 91.88 93 MET A O 1
ATOM 765 N N . TYR A 1 94 ? -6.179 2.102 7.741 1.00 82.81 94 TYR A N 1
ATOM 766 C CA . TYR A 1 94 ? -5.565 2.889 6.639 1.00 82.81 94 TYR A CA 1
ATOM 767 C C . TYR A 1 94 ? -6.571 3.230 5.517 1.00 82.81 94 TYR A C 1
ATOM 769 O O . TYR A 1 94 ? -6.196 3.869 4.540 1.00 82.81 94 TYR A O 1
ATOM 777 N N . LEU A 1 95 ? -7.829 2.777 5.679 1.00 86.81 95 LEU A N 1
ATOM 778 C CA . LEU A 1 95 ? -8.898 2.650 4.679 1.00 86.81 95 LEU A CA 1
ATOM 779 C C . LEU A 1 95 ? -8.354 2.504 3.253 1.00 86.81 95 LEU A C 1
ATOM 781 O O . LEU A 1 95 ? -8.374 3.432 2.447 1.00 86.81 95 LEU A O 1
ATOM 785 N N . CYS A 1 96 ? -7.869 1.305 2.962 1.00 91.94 96 CYS A N 1
ATOM 786 C CA . CYS A 1 96 ? -7.339 0.929 1.666 1.00 91.94 96 CYS A CA 1
ATOM 787 C C . CYS A 1 96 ? -8.134 -0.255 1.117 1.00 91.94 96 CYS A C 1
ATOM 789 O O . CYS A 1 96 ? -8.279 -1.275 1.790 1.00 91.94 96 CYS A O 1
ATOM 791 N N . ALA A 1 97 ? -8.624 -0.112 -0.112 1.00 94.00 97 ALA A N 1
ATOM 792 C CA . ALA A 1 97 ? -9.359 -1.129 -0.851 1.00 94.00 97 ALA A CA 1
ATOM 793 C C . ALA A 1 97 ? -8.594 -1.433 -2.159 1.00 94.00 97 ALA A C 1
ATOM 795 O O . ALA A 1 97 ? -8.893 -0.841 -3.199 1.00 94.00 97 ALA A O 1
ATOM 796 N N . PRO A 1 98 ? -7.552 -2.286 -2.119 1.00 94.25 98 PRO A N 1
ATOM 797 C CA . PRO A 1 98 ? -6.643 -2.507 -3.248 1.00 94.25 98 PRO A CA 1
ATOM 798 C C . PRO A 1 98 ? -7.332 -3.165 -4.451 1.00 94.25 98 PRO A C 1
ATOM 800 O O . PRO A 1 98 ? -8.114 -4.095 -4.298 1.00 94.25 98 PRO A O 1
ATOM 803 N N . VAL A 1 99 ? -7.033 -2.742 -5.677 1.00 94.94 99 VAL A N 1
ATOM 804 C CA . VAL A 1 99 ? -7.507 -3.461 -6.873 1.00 94.94 99 VAL A CA 1
ATOM 805 C C . VAL A 1 99 ? -6.659 -4.725 -7.053 1.00 94.94 99 VAL A C 1
ATOM 807 O O . VAL A 1 99 ? -5.451 -4.630 -7.246 1.00 94.94 99 VAL A O 1
ATOM 810 N N . LEU A 1 100 ? -7.284 -5.903 -6.947 1.00 95.31 100 LEU A N 1
ATOM 811 C CA . LEU A 1 100 ? -6.594 -7.207 -6.929 1.00 95.31 100 LEU A CA 1
ATOM 812 C C . LEU A 1 100 ? -6.628 -7.953 -8.275 1.00 95.31 100 LEU A C 1
ATOM 814 O O . LEU A 1 100 ? -6.057 -9.035 -8.388 1.00 95.31 100 LEU A O 1
ATOM 818 N N . GLN A 1 101 ? -7.307 -7.403 -9.284 1.00 95.88 101 GLN A N 1
ATOM 819 C CA . GLN A 1 101 ? -7.487 -8.020 -10.601 1.00 95.88 101 GLN A CA 1
ATOM 820 C C . GLN A 1 101 ? -6.989 -7.082 -11.703 1.00 95.88 101 GLN A C 1
ATOM 822 O O . GLN A 1 101 ? -7.223 -5.874 -11.638 1.00 95.88 101 GLN A O 1
ATOM 827 N N . ALA A 1 102 ? -6.321 -7.644 -12.714 1.00 95.44 102 ALA A N 1
ATOM 828 C CA . ALA A 1 102 ? -5.923 -6.901 -13.908 1.00 95.44 102 ALA A CA 1
ATOM 829 C C . ALA A 1 102 ? -7.156 -6.337 -14.637 1.00 95.44 102 ALA A C 1
ATOM 831 O O . ALA A 1 102 ? -8.242 -6.909 -14.555 1.00 95.44 102 ALA A O 1
ATOM 832 N N . ASP A 1 103 ? -6.982 -5.196 -15.308 1.00 95.19 103 ASP A N 1
ATOM 833 C CA . ASP A 1 103 ? -8.010 -4.492 -16.095 1.00 95.19 103 ASP A CA 1
ATOM 834 C C . ASP A 1 103 ? -9.264 -4.038 -15.317 1.00 95.19 103 ASP A C 1
ATOM 836 O O . ASP A 1 103 ? -10.215 -3.500 -15.889 1.00 95.19 103 ASP A O 1
ATOM 840 N N . CYS A 1 104 ? -9.273 -4.194 -13.993 1.00 93.75 104 CYS A N 1
ATOM 841 C CA . CYS A 1 104 ? -10.367 -3.754 -13.143 1.00 93.75 104 CYS A CA 1
ATOM 842 C C . CYS A 1 104 ? -10.338 -2.229 -12.955 1.00 93.75 104 CYS A C 1
ATOM 844 O O . CYS A 1 104 ? -9.420 -1.673 -12.352 1.00 93.75 104 CYS A O 1
ATOM 846 N N . ILE A 1 105 ? -11.382 -1.554 -13.444 1.00 92.00 105 ILE A N 1
ATOM 847 C CA . ILE A 1 105 ? -11.542 -0.090 -13.355 1.00 92.00 105 ILE A CA 1
ATOM 848 C C . ILE A 1 105 ? -12.538 0.354 -12.274 1.00 92.00 105 ILE A C 1
ATOM 850 O O . ILE A 1 105 ? -12.616 1.538 -11.951 1.00 92.00 105 ILE A O 1
ATOM 854 N N . THR A 1 106 ? -13.312 -0.579 -11.712 1.00 91.44 106 THR A N 1
ATOM 855 C CA . THR A 1 106 ? -14.341 -0.312 -10.695 1.00 91.44 106 THR A CA 1
ATOM 856 C C . THR A 1 106 ? -14.365 -1.420 -9.653 1.00 91.44 106 THR A C 1
ATOM 858 O O . THR A 1 106 ? -14.370 -2.593 -10.016 1.00 91.44 106 THR A O 1
ATOM 861 N N . ARG A 1 107 ? -14.500 -1.068 -8.371 1.00 89.81 107 ARG A N 1
ATOM 862 C CA . ARG A 1 107 ? -14.776 -2.038 -7.304 1.00 89.81 107 ARG A CA 1
ATOM 863 C C . ARG A 1 107 ? -15.738 -1.484 -6.260 1.00 89.81 107 ARG A C 1
ATOM 865 O O . ARG A 1 107 ? -15.836 -0.271 -6.077 1.00 89.81 107 ARG A O 1
ATOM 872 N N . THR A 1 108 ? -16.408 -2.387 -5.555 1.00 91.50 108 THR A N 1
ATOM 873 C CA . THR A 1 108 ? -17.229 -2.062 -4.383 1.00 91.50 108 THR A CA 1
ATOM 874 C C . THR A 1 108 ? -16.335 -1.928 -3.149 1.00 91.50 108 THR A C 1
ATOM 876 O O . THR A 1 108 ? -15.337 -2.639 -3.024 1.00 91.50 108 THR A O 1
ATOM 879 N N . VAL A 1 109 ? -16.674 -0.992 -2.258 1.00 91.44 109 VAL A N 1
ATOM 880 C CA . VAL A 1 109 ? -15.951 -0.723 -1.005 1.00 91.44 109 VAL A CA 1
ATOM 8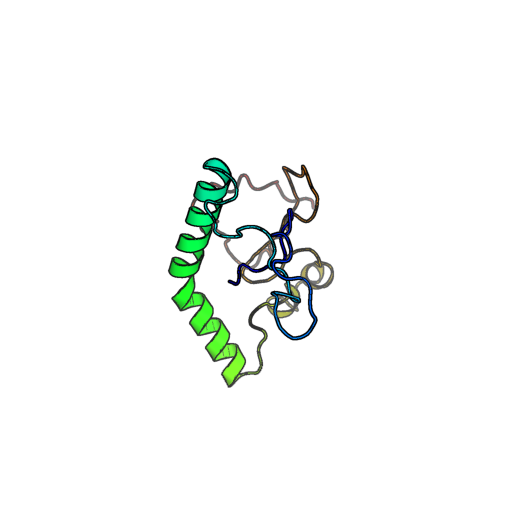81 C C . VAL A 1 109 ? -16.963 -0.544 0.119 1.00 91.44 109 VAL A C 1
ATOM 883 O O . VAL A 1 109 ? -17.952 0.177 -0.038 1.00 91.44 109 VAL A O 1
ATOM 886 N N . TYR A 1 110 ? -16.716 -1.191 1.254 1.00 91.56 110 TYR A N 1
ATOM 887 C CA . TYR A 1 110 ? -17.534 -1.057 2.447 1.00 91.56 110 TYR A CA 1
ATOM 888 C C . TYR A 1 110 ? -17.074 0.125 3.305 1.00 91.56 110 TYR A C 1
ATOM 890 O O . TYR A 1 110 ? -15.902 0.243 3.666 1.00 91.56 110 TYR A O 1
ATOM 898 N N . PHE A 1 111 ? -18.027 0.973 3.694 1.00 89.00 111 PHE A N 1
ATOM 899 C CA . PHE A 1 111 ? -17.812 2.076 4.624 1.00 89.00 111 PHE A CA 1
ATOM 900 C C . PHE A 1 111 ? -18.674 1.866 5.863 1.00 89.00 111 PHE A C 1
ATOM 902 O O . PHE A 1 111 ? -19.904 1.826 5.767 1.00 89.00 111 PHE A O 1
ATOM 909 N N . SER A 1 112 ? -18.047 1.786 7.038 1.00 83.88 112 SER A N 1
ATOM 910 C CA . SER A 1 112 ? -18.812 1.711 8.280 1.00 83.88 112 SER A CA 1
ATOM 911 C C . SER A 1 112 ? -19.555 3.033 8.511 1.00 83.88 112 SER A C 1
ATOM 913 O O . SER A 1 112 ? -19.031 4.130 8.280 1.00 83.88 112 SER A O 1
ATOM 915 N N . LYS A 1 113 ? -20.806 2.949 8.978 1.00 77.81 113 LYS A N 1
ATOM 916 C CA . LYS A 1 113 ? -21.695 4.117 9.164 1.00 77.81 113 LYS A CA 1
ATOM 917 C C . LYS A 1 113 ? -21.269 5.043 10.312 1.00 77.81 113 LYS A C 1
ATOM 919 O O . LYS A 1 113 ? -21.877 6.088 10.523 1.00 77.81 113 LYS A O 1
ATOM 924 N N . ARG A 1 114 ? -20.250 4.657 11.083 1.00 72.06 114 ARG A N 1
ATOM 925 C CA . ARG A 1 114 ? -19.847 5.323 12.331 1.00 72.06 114 ARG A CA 1
ATOM 926 C C . ARG A 1 114 ? -18.925 6.523 12.121 1.00 72.06 114 ARG A C 1
ATOM 928 O O . ARG A 1 114 ? -18.705 7.286 13.062 1.00 72.06 114 ARG A O 1
ATOM 935 N N . LYS A 1 115 ? -18.369 6.700 10.919 1.00 75.38 115 LYS A N 1
ATOM 936 C CA . LYS A 1 115 ? -17.418 7.774 10.604 1.00 75.38 115 LY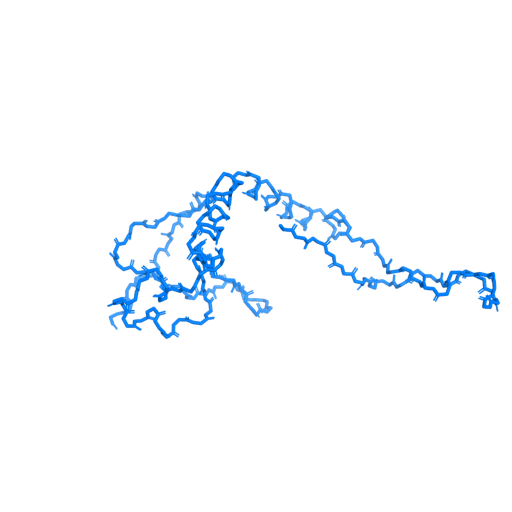S A CA 1
ATOM 937 C C . LYS A 1 115 ? -17.773 8.468 9.293 1.00 75.38 115 LYS A C 1
ATOM 939 O O . LYS A 1 115 ? -18.464 7.920 8.438 1.00 75.38 115 LYS A O 1
ATOM 944 N N . LYS A 1 116 ? -17.295 9.707 9.158 1.00 78.19 116 LYS A N 1
ATOM 945 C CA . LYS A 1 116 ? -17.281 10.431 7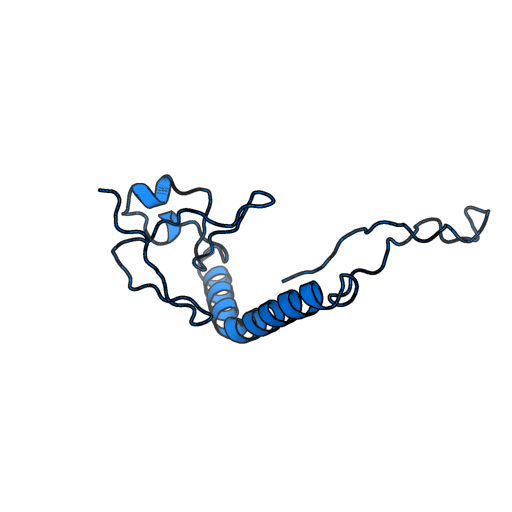.886 1.00 78.19 116 LYS A CA 1
ATOM 946 C C . LYS A 1 116 ? -15.987 10.088 7.165 1.00 78.19 116 LYS A C 1
ATOM 948 O O . LYS A 1 116 ? -14.920 10.143 7.770 1.00 78.19 116 LYS A O 1
ATOM 953 N N . TRP A 1 117 ? -16.104 9.763 5.889 1.00 80.25 117 TRP A N 1
ATOM 954 C CA . TRP A 1 117 ? -14.989 9.333 5.060 1.00 80.25 117 TRP A CA 1
ATOM 955 C C . TRP A 1 117 ? -14.672 10.410 4.031 1.00 80.25 117 TRP A C 1
ATOM 957 O O . TRP A 1 117 ? -15.577 11.055 3.500 1.00 80.25 117 TRP A O 1
ATOM 967 N N . LYS A 1 118 ? -13.383 10.620 3.779 1.00 79.19 118 LYS A N 1
ATOM 968 C CA . LYS A 1 118 ? -12.882 11.537 2.760 1.00 79.19 118 LYS A CA 1
ATOM 969 C C . LYS A 1 118 ? -11.709 10.868 2.055 1.00 79.19 118 LYS A C 1
ATOM 971 O O . LYS A 1 118 ? -10.882 10.240 2.713 1.00 79.19 118 LYS A O 1
ATOM 976 N N . LEU A 1 119 ? -11.644 11.019 0.737 1.00 79.62 119 LEU A N 1
ATOM 977 C CA . LEU A 1 119 ? -10.502 10.570 -0.051 1.00 79.62 119 LEU A CA 1
ATOM 978 C C . LEU A 1 119 ? -9.284 11.462 0.224 1.00 79.62 119 LEU A C 1
ATOM 980 O O . LEU A 1 119 ? -9.400 12.687 0.314 1.00 79.62 119 LEU A O 1
ATOM 984 N N . LEU A 1 120 ? -8.122 10.826 0.372 1.00 76.44 120 LEU A N 1
ATOM 985 C CA . LEU A 1 120 ? -6.851 11.493 0.669 1.00 76.44 120 LEU A CA 1
ATOM 986 C C . LEU A 1 120 ? -6.403 12.426 -0.463 1.00 76.44 120 LEU A C 1
ATOM 988 O O . LEU A 1 120 ? -5.860 13.488 -0.187 1.00 76.44 120 LEU A O 1
ATOM 992 N N . ASP A 1 121 ? -6.688 12.080 -1.718 1.00 69.62 121 ASP A N 1
ATOM 993 C CA . ASP A 1 121 ? -6.268 12.839 -2.899 1.00 69.62 121 ASP A CA 1
ATOM 994 C C . ASP A 1 121 ? -7.339 13.801 -3.445 1.00 69.62 121 ASP A C 1
ATOM 996 O O . ASP A 1 121 ? -7.205 14.320 -4.551 1.00 69.62 121 ASP A O 1
ATOM 1000 N N . GLY A 1 122 ? -8.395 14.074 -2.667 1.00 56.12 122 GLY A N 1
ATOM 1001 C CA . GLY A 1 122 ? -9.389 15.106 -2.985 1.00 56.12 122 GLY A CA 1
ATOM 1002 C C . GLY A 1 122 ? -10.305 14.799 -4.174 1.00 56.12 122 GLY A C 1
ATOM 1003 O O . GLY A 1 122 ? -11.107 15.655 -4.544 1.00 56.12 122 GLY A O 1
ATOM 1004 N N . ILE A 1 123 ? -10.227 13.598 -4.752 1.00 56.22 123 ILE A N 1
ATOM 1005 C CA . ILE A 1 123 ? -11.189 13.125 -5.751 1.00 56.22 123 ILE A CA 1
ATOM 1006 C C . ILE A 1 123 ? -12.542 12.952 -5.049 1.00 56.22 123 ILE A C 1
ATOM 1008 O O . ILE A 1 123 ? -12.614 12.398 -3.954 1.00 56.22 123 ILE A O 1
ATOM 1012 N N . ASP A 1 124 ? -13.619 13.470 -5.637 1.00 49.78 124 ASP A N 1
ATOM 1013 C CA . ASP A 1 124 ? -14.951 13.384 -5.040 1.00 49.78 124 ASP A CA 1
ATOM 1014 C C . ASP A 1 124 ? -15.431 11.928 -4.996 1.00 49.78 124 ASP A C 1
ATOM 1016 O O . ASP A 1 124 ? -15.439 11.219 -6.009 1.00 49.78 124 ASP A O 1
ATOM 1020 N N . MET A 1 125 ? -15.897 11.479 -3.827 1.00 54.69 125 MET A N 1
ATOM 1021 C CA . MET A 1 125 ?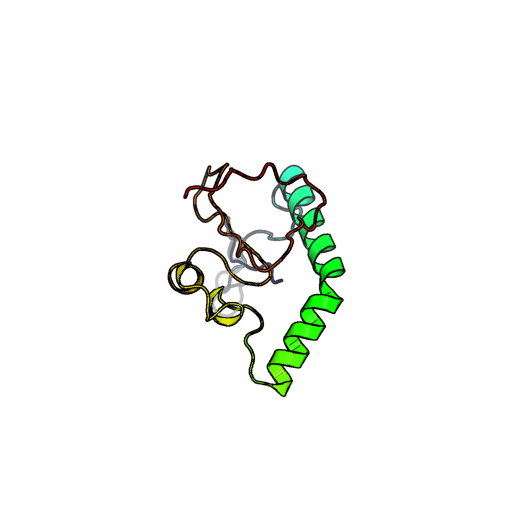 -16.599 10.205 -3.725 1.00 54.69 125 MET A CA 1
ATOM 1022 C C . MET A 1 125 ? -17.935 10.326 -4.464 1.00 54.69 125 MET A C 1
ATOM 1024 O O . MET A 1 125 ? -18.921 10.808 -3.903 1.00 54.69 125 MET A O 1
ATOM 1028 N N . LYS A 1 126 ? -18.033 9.795 -5.688 1.00 48.69 126 LYS A N 1
ATOM 1029 C CA . LYS A 1 126 ? -19.335 9.354 -6.206 1.00 48.69 126 LYS A CA 1
ATOM 1030 C C . LYS A 1 126 ? -19.738 8.116 -5.413 1.00 48.69 126 LYS A C 1
ATOM 1032 O O . LYS A 1 126 ? -19.504 6.992 -5.838 1.00 48.69 126 LYS A O 1
ATOM 1037 N N . ALA A 1 127 ? -20.272 8.336 -4.214 1.00 44.53 127 ALA A N 1
ATOM 1038 C CA . ALA A 1 127 ? -20.776 7.282 -3.353 1.00 44.53 127 ALA A CA 1
ATOM 1039 C C . ALA A 1 127 ? -21.775 6.427 -4.147 1.00 44.53 127 ALA A C 1
ATOM 1041 O O . ALA A 1 127 ? -22.870 6.888 -4.483 1.00 44.53 127 ALA A O 1
ATOM 1042 N N . ALA A 1 128 ? -21.397 5.185 -4.456 1.00 42.00 128 ALA A N 1
ATOM 1043 C CA . ALA A 1 128 ? -22.361 4.177 -4.854 1.00 42.00 128 ALA A CA 1
ATOM 1044 C C . ALA A 1 128 ? -23.326 4.024 -3.673 1.00 42.00 128 ALA A C 1
ATOM 1046 O O . ALA A 1 128 ? -22.928 3.743 -2.541 1.00 42.00 128 ALA A O 1
ATOM 1047 N N . ARG A 1 129 ? -24.590 4.368 -3.921 1.00 40.09 129 ARG A N 1
ATOM 1048 C CA . ARG A 1 129 ? -25.645 4.388 -2.913 1.00 40.09 129 ARG A CA 1
ATOM 1049 C C . ARG A 1 129 ? -25.777 3.008 -2.271 1.00 40.09 129 ARG A C 1
ATOM 1051 O O . ARG A 1 129 ? -25.749 1.998 -2.962 1.00 40.09 129 ARG A O 1
ATOM 1058 N N . HIS A 1 130 ? -25.946 3.039 -0.951 1.00 35.19 130 HIS A N 1
ATOM 1059 C CA . HIS A 1 130 ? -26.409 1.971 -0.073 1.00 35.19 130 HIS A CA 1
ATOM 1060 C C . HIS A 1 130 ? -27.196 0.872 -0.808 1.00 35.19 130 HIS A C 1
ATOM 1062 O O . HIS A 1 130 ? -28.341 1.093 -1.200 1.00 35.19 130 HIS A O 1
ATOM 1068 N N . GLY A 1 131 ? -26.598 -0.314 -0.927 1.00 34.22 131 GLY A N 1
ATOM 1069 C CA . GLY A 1 131 ? -27.365 -1.554 -0.953 1.00 34.22 131 GLY A CA 1
ATOM 1070 C C . GLY A 1 131 ? -27.833 -1.825 0.474 1.00 34.22 131 GLY A C 1
ATOM 1071 O O . GLY A 1 131 ? -27.001 -2.003 1.368 1.00 34.22 131 GLY A O 1
ATOM 1072 N N . THR A 1 132 ? -29.145 -1.716 0.678 1.00 31.89 132 THR A N 1
ATOM 1073 C CA . THR A 1 132 ? -29.888 -2.183 1.861 1.00 31.89 132 THR A CA 1
ATOM 1074 C C . THR A 1 132 ? -29.499 -3.598 2.247 1.00 31.89 132 THR A C 1
ATOM 1076 O O . THR A 1 132 ? -29.428 -4.432 1.318 1.00 31.89 132 THR A O 1
#

pLDDT: mean 86.73, std 15.78, range [31.89, 98.44]

Radius of gyration: 21.02 Å; chains: 1; bounding box: 66×35×42 Å